Protein AF-A0A1G3CXK4-F1 (afdb_monomer)

Radius of gyration: 15.69 Å; Cα contacts (8 Å, |Δi|>4): 198; chains: 1; bounding box: 32×35×46 Å

Structure (mmCIF, N/CA/C/O backbone):
data_AF-A0A1G3CXK4-F1
#
_entry.id   AF-A0A1G3CXK4-F1
#
loop_
_atom_site.group_PDB
_atom_site.id
_atom_site.type_symbol
_atom_site.label_atom_id
_atom_site.label_alt_id
_atom_site.label_comp_id
_atom_site.label_asym_id
_atom_site.label_entity_id
_atom_site.label_seq_id
_atom_site.pdbx_PDB_ins_code
_atom_site.Cartn_x
_atom_site.Cartn_y
_atom_site.Cartn_z
_atom_site.occupancy
_atom_site.B_iso_or_equiv
_atom_site.auth_seq_id
_atom_site.auth_comp_id
_atom_site.auth_asym_id
_atom_site.auth_atom_id
_atom_site.pdbx_PDB_model_num
ATOM 1 N N . THR A 1 1 ? -5.270 -0.607 19.532 1.00 63.19 1 THR A N 1
ATOM 2 C CA . THR A 1 1 ? -6.299 -0.766 20.591 1.00 63.19 1 THR A CA 1
ATOM 3 C C . THR A 1 1 ? -6.217 -2.092 21.342 1.00 63.19 1 THR A C 1
ATOM 5 O O . THR A 1 1 ? -6.409 -2.072 22.551 1.00 63.19 1 THR A O 1
ATOM 8 N N . LYS A 1 2 ? -5.899 -3.224 20.681 1.00 74.50 2 LYS A N 1
ATOM 9 C CA . LYS A 1 2 ? -5.919 -4.578 21.281 1.00 74.50 2 LYS A CA 1
ATOM 10 C C . LYS A 1 2 ? -5.263 -4.699 22.663 1.00 74.50 2 LYS A C 1
ATOM 12 O O . LYS A 1 2 ? -5.885 -5.261 23.550 1.00 74.50 2 LYS A O 1
ATOM 17 N N . LEU A 1 3 ? -4.047 -4.187 22.866 1.00 85.94 3 LEU A N 1
ATOM 18 C CA . LEU A 1 3 ? -3.330 -4.374 24.138 1.00 85.94 3 LEU A CA 1
ATOM 19 C C . LEU A 1 3 ? -3.900 -3.528 25.286 1.00 85.94 3 LEU A C 1
ATOM 21 O O . LEU A 1 3 ? -4.073 -4.044 26.385 1.00 85.94 3 LEU A O 1
ATOM 25 N N . ILE A 1 4 ? -4.225 -2.258 25.025 1.00 92.44 4 ILE A N 1
ATOM 26 C CA . ILE A 1 4 ? -4.731 -1.329 26.048 1.00 92.44 4 ILE A CA 1
ATOM 27 C C . ILE 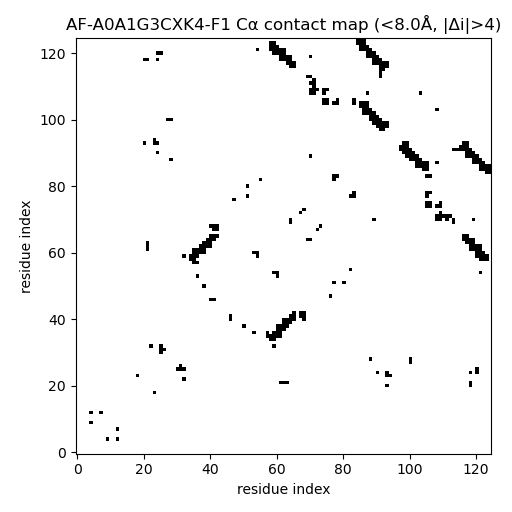A 1 4 ? -6.120 -1.762 26.517 1.00 92.44 4 ILE A C 1
ATOM 29 O O . ILE A 1 4 ? -6.320 -1.979 27.706 1.00 92.44 4 ILE A O 1
ATOM 33 N N . VAL A 1 5 ? -7.049 -1.980 25.581 1.00 95.12 5 VAL A N 1
ATOM 34 C CA . VAL A 1 5 ? -8.422 -2.393 25.912 1.00 95.12 5 VAL A CA 1
ATOM 35 C C . VAL A 1 5 ? -8.435 -3.758 26.602 1.00 95.12 5 VAL A C 1
ATOM 37 O O . VAL A 1 5 ? -9.171 -3.945 27.564 1.00 95.12 5 VAL A O 1
ATOM 40 N N . LYS A 1 6 ? -7.583 -4.701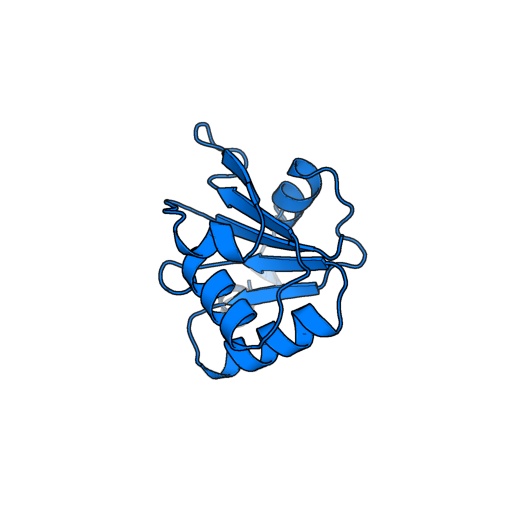 26.170 1.00 94.25 6 LYS A N 1
ATOM 41 C CA . LYS A 1 6 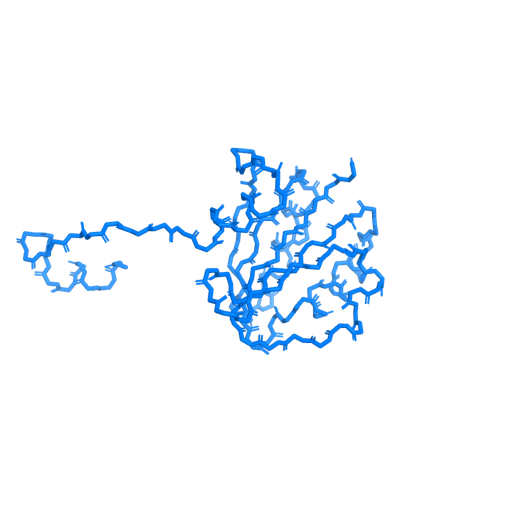? -7.464 -6.018 26.818 1.00 94.25 6 LYS A CA 1
ATOM 42 C C . LYS A 1 6 ? -6.945 -5.921 28.255 1.00 94.25 6 LYS A C 1
ATOM 44 O O . LYS A 1 6 ? -7.337 -6.735 29.080 1.00 94.25 6 LYS A O 1
ATOM 49 N N . LYS A 1 7 ? -6.045 -4.975 28.543 1.00 95.56 7 LYS A N 1
ATOM 50 C CA . LYS A 1 7 ? -5.440 -4.820 29.872 1.00 95.56 7 LYS A CA 1
ATOM 51 C C . LYS A 1 7 ? -6.320 -4.021 30.833 1.00 95.56 7 LYS A C 1
ATOM 53 O O . LYS A 1 7 ? -6.324 -4.330 32.016 1.00 95.56 7 LYS A O 1
ATOM 58 N N . LEU A 1 8 ? -7.011 -2.995 30.337 1.00 95.62 8 LEU A N 1
ATOM 59 C CA . LEU A 1 8 ? -7.766 -2.055 31.168 1.00 95.62 8 LEU A CA 1
ATOM 60 C C . LEU A 1 8 ? -9.265 -2.354 31.245 1.00 95.62 8 LEU A C 1
ATOM 62 O O . LEU A 1 8 ? -9.890 -1.858 32.164 1.00 95.62 8 LEU A O 1
ATOM 66 N N . GLY A 1 9 ? -9.834 -3.138 30.323 1.00 96.00 9 GLY A N 1
ATOM 67 C CA . GLY A 1 9 ? -11.285 -3.316 30.201 1.00 96.00 9 GLY A CA 1
ATOM 68 C C . GLY A 1 9 ? -11.912 -2.301 29.237 1.00 96.00 9 GLY A C 1
ATOM 69 O O . GLY A 1 9 ? -11.445 -1.167 29.091 1.00 96.00 9 GLY A O 1
ATOM 70 N N . ARG A 1 10 ? -12.962 -2.717 28.518 1.00 94.38 10 ARG A N 1
ATOM 71 C CA . ARG A 1 10 ? -13.639 -1.881 27.505 1.00 94.38 10 ARG A CA 1
ATOM 72 C C . ARG A 1 10 ? -14.393 -0.715 28.141 1.00 94.38 10 ARG A C 1
ATOM 74 O O . ARG A 1 10 ? -14.487 0.345 27.527 1.00 94.38 10 ARG A O 1
ATOM 81 N N . GLU A 1 11 ? -14.918 -0.926 29.335 1.00 96.56 11 GLU A N 1
ATOM 82 C CA . GLU A 1 11 ? -15.670 0.010 30.160 1.00 96.56 11 GLU A CA 1
ATOM 83 C C . GLU A 1 11 ? -14.819 1.189 30.656 1.00 96.56 11 GLU A C 1
ATOM 85 O O . GLU A 1 11 ? -15.345 2.279 30.854 1.00 96.56 11 GLU A O 1
ATOM 90 N N . PHE A 1 12 ? -13.499 1.008 30.755 1.00 96.81 12 PHE A N 1
ATOM 91 C CA . PHE A 1 12 ? -12.546 2.052 31.151 1.00 96.81 12 PHE A CA 1
ATOM 92 C C . PHE A 1 12 ? -11.895 2.770 29.958 1.00 96.81 12 PHE A C 1
ATOM 94 O O . PHE A 1 12 ? -11.001 3.595 30.138 1.00 96.81 12 PHE A O 1
ATOM 101 N N . CYS A 1 13 ? -12.306 2.451 28.727 1.00 96.50 13 CYS A N 1
ATOM 102 C CA . CYS A 1 13 ? -11.710 2.995 27.510 1.00 96.50 13 CYS A CA 1
ATOM 103 C C . CYS A 1 13 ? -12.756 3.710 26.647 1.00 96.50 13 CYS A C 1
ATOM 105 O O . CYS A 1 13 ? -13.715 3.090 26.188 1.00 96.50 13 CYS A O 1
ATOM 107 N N . THR A 1 14 ? -12.506 4.971 26.298 1.00 96.06 14 THR A N 1
ATOM 108 C CA . THR A 1 14 ? -13.209 5.656 25.201 1.00 96.06 14 THR A CA 1
ATOM 109 C C . THR A 1 14 ? -12.355 5.575 23.941 1.00 96.06 14 THR A C 1
ATOM 111 O O . THR A 1 14 ? -11.200 5.993 23.944 1.00 96.06 14 THR A O 1
ATOM 114 N N . ILE A 1 15 ? -12.900 5.010 22.861 1.00 93.69 15 ILE A N 1
ATOM 115 C CA . ILE A 1 15 ? -12.200 4.895 21.576 1.00 93.69 15 ILE A CA 1
ATOM 116 C C . ILE A 1 15 ? -12.669 6.023 20.666 1.00 93.69 15 ILE A C 1
ATOM 118 O O . ILE A 1 15 ? -13.834 6.054 20.279 1.00 93.69 15 ILE A O 1
ATOM 122 N N . ILE A 1 16 ? -11.752 6.921 20.320 1.00 94.88 16 ILE A N 1
ATOM 123 C CA . ILE A 1 16 ? -11.990 7.998 19.360 1.00 94.88 16 ILE A CA 1
ATOM 124 C C . ILE A 1 16 ? -11.396 7.540 18.022 1.00 94.88 16 ILE A C 1
ATOM 126 O O . ILE A 1 16 ? -10.183 7.319 17.956 1.00 94.88 16 ILE A O 1
ATOM 130 N N . PRO A 1 17 ? -12.214 7.305 16.981 1.00 93.81 17 PRO A N 1
ATOM 131 C CA . PRO A 1 17 ? -11.698 6.922 15.675 1.00 93.81 17 PRO A CA 1
ATOM 132 C C . PRO A 1 17 ? -10.970 8.099 15.017 1.00 93.81 17 PRO A C 1
ATOM 134 O O . PRO A 1 17 ? -11.293 9.260 15.259 1.00 93.81 17 PRO A O 1
ATOM 137 N N . GLY A 1 18 ? -10.004 7.781 14.160 1.00 91.12 18 GLY A N 1
ATOM 138 C CA . GLY A 1 18 ? -9.324 8.740 13.294 1.00 91.12 18 GLY A CA 1
ATOM 139 C C . GLY A 1 18 ? -9.368 8.274 11.843 1.00 91.12 18 GLY A C 1
ATOM 140 O O . GLY A 1 18 ? -9.657 7.105 11.574 1.00 91.12 18 GLY A O 1
ATOM 141 N N . ILE A 1 19 ? -9.074 9.187 10.920 1.00 92.69 19 ILE A N 1
ATOM 142 C CA . ILE A 1 19 ? -8.931 8.858 9.500 1.00 92.69 19 ILE A CA 1
ATOM 143 C C . ILE A 1 19 ? -7.630 8.067 9.320 1.00 92.69 19 ILE A C 1
ATOM 145 O O . ILE A 1 19 ? -6.574 8.462 9.813 1.00 92.69 19 ILE A O 1
ATOM 149 N N . SER A 1 20 ? -7.711 6.929 8.637 1.00 91.94 20 SER A N 1
ATOM 150 C CA . SER A 1 20 ? -6.556 6.084 8.341 1.00 91.94 20 SER A CA 1
ATOM 151 C C . SER A 1 20 ? -5.660 6.726 7.282 1.00 91.94 20 SER A C 1
ATOM 153 O O . SER A 1 20 ? -6.149 7.271 6.294 1.00 91.94 20 SER A O 1
ATOM 155 N N . SER A 1 21 ? -4.342 6.575 7.415 1.00 93.94 21 SER A N 1
ATOM 156 C CA . SER A 1 21 ? -3.397 6.969 6.362 1.00 93.94 21 SER A CA 1
ATOM 157 C C . SER A 1 21 ? -3.652 6.227 5.047 1.00 93.94 21 SER A C 1
ATOM 159 O O . SER A 1 21 ? -3.460 6.798 3.983 1.00 93.94 21 SER A O 1
ATOM 161 N N . ILE A 1 22 ? -4.158 4.989 5.097 1.00 94.88 22 ILE A N 1
ATOM 162 C CA . ILE A 1 22 ? -4.583 4.256 3.896 1.00 94.88 22 ILE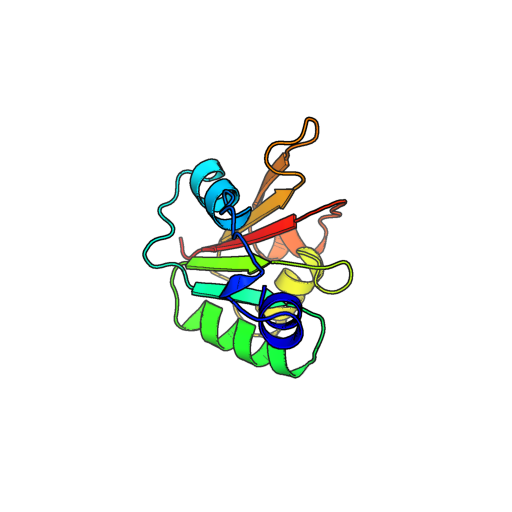 A CA 1
ATOM 163 C C . ILE A 1 22 ? -5.759 4.967 3.218 1.00 94.88 22 ILE A C 1
ATOM 165 O O . ILE A 1 22 ? -5.759 5.099 2.000 1.00 94.88 22 ILE A O 1
ATOM 169 N N . GLN A 1 23 ? -6.742 5.452 3.986 1.00 95.31 23 GLN A N 1
ATOM 170 C CA . GLN A 1 23 ? -7.877 6.193 3.417 1.00 95.31 23 GLN A CA 1
ATOM 171 C C . GLN A 1 23 ? -7.395 7.451 2.701 1.00 95.31 23 GLN A C 1
ATOM 173 O O . GLN A 1 23 ? -7.803 7.702 1.571 1.00 95.31 23 GLN A O 1
ATOM 178 N N . PHE A 1 24 ? -6.488 8.198 3.337 1.00 95.88 24 PHE A N 1
ATOM 179 C CA . PHE A 1 24 ? -5.851 9.354 2.714 1.00 95.88 24 PHE A CA 1
ATOM 180 C C . PHE A 1 24 ? -5.085 8.980 1.444 1.00 95.88 24 PHE A C 1
ATOM 182 O O . PHE A 1 24 ? -5.248 9.658 0.440 1.00 95.88 24 PHE A O 1
ATOM 189 N N . ALA A 1 25 ? -4.301 7.899 1.458 1.00 97.25 25 ALA A N 1
ATOM 190 C CA . ALA A 1 25 ? -3.503 7.479 0.308 1.00 97.25 25 ALA A CA 1
ATOM 191 C C . ALA A 1 25 ? -4.374 7.172 -0.919 1.00 97.25 25 ALA A C 1
ATOM 193 O O . ALA A 1 25 ? -4.105 7.676 -2.003 1.00 97.25 25 ALA A O 1
ATOM 194 N N . PHE A 1 26 ? -5.445 6.390 -0.743 1.00 97.62 26 PHE A N 1
ATOM 195 C CA . PHE A 1 26 ? -6.372 6.067 -1.831 1.00 97.62 26 PHE A CA 1
ATOM 196 C C . PHE A 1 26 ? -7.105 7.311 -2.348 1.00 97.62 26 PHE A C 1
ATOM 198 O O . PHE A 1 26 ? -7.175 7.520 -3.557 1.00 97.62 26 PHE A O 1
ATOM 205 N N . ALA A 1 27 ? -7.564 8.183 -1.445 1.00 96.94 27 ALA A N 1
ATOM 206 C CA . ALA A 1 27 ? -8.174 9.452 -1.831 1.00 96.94 27 ALA A CA 1
ATOM 207 C C . ALA A 1 27 ? -7.198 10.359 -2.605 1.00 96.94 27 ALA A C 1
ATOM 209 O O . ALA A 1 27 ? -7.590 10.959 -3.603 1.00 96.94 27 ALA A O 1
ATOM 210 N N . ALA A 1 28 ? -5.931 10.427 -2.184 1.00 96.44 28 ALA A N 1
ATOM 211 C CA . ALA A 1 28 ? -4.901 11.258 -2.806 1.00 96.44 28 ALA A CA 1
ATOM 212 C C . ALA A 1 28 ? -4.555 10.816 -4.236 1.00 96.44 28 ALA A C 1
ATOM 214 O O . ALA A 1 28 ? -4.247 11.660 -5.072 1.00 96.44 28 ALA A O 1
ATOM 215 N N . ILE A 1 29 ? -4.642 9.514 -4.534 1.00 96.75 29 ILE A N 1
ATOM 216 C CA . ILE A 1 29 ? -4.431 8.984 -5.893 1.00 96.75 29 ILE A CA 1
ATOM 217 C C . ILE A 1 29 ? -5.726 8.922 -6.723 1.00 96.75 29 ILE A C 1
ATOM 219 O O . ILE A 1 29 ? -5.710 8.418 -7.841 1.00 96.75 29 ILE A O 1
ATOM 223 N N . GLY A 1 30 ? -6.852 9.410 -6.187 1.00 96.44 30 GLY A N 1
ATOM 224 C CA . GLY A 1 30 ? -8.141 9.417 -6.884 1.00 96.44 30 GLY A CA 1
ATOM 225 C C . GLY A 1 30 ? -8.791 8.037 -7.037 1.00 96.44 30 GLY A C 1
ATOM 226 O O . GLY A 1 30 ? -9.593 7.842 -7.947 1.00 96.44 30 GLY A O 1
ATOM 227 N N . GLU A 1 31 ? -8.471 7.082 -6.162 1.00 96.56 31 GLU A N 1
ATOM 228 C CA . GLU A 1 31 ? -8.954 5.700 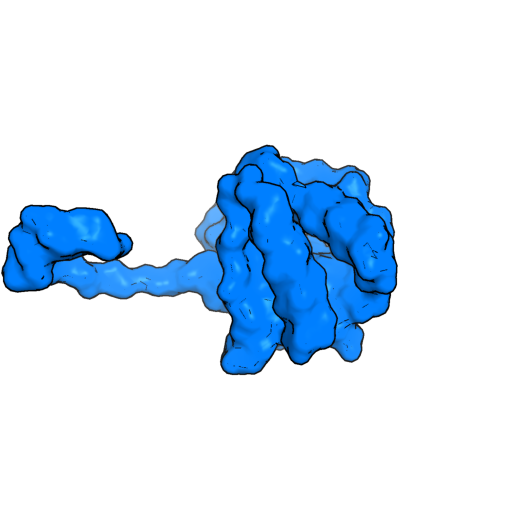-6.241 1.00 96.56 31 GLU A CA 1
ATOM 229 C C . GLU A 1 31 ? -9.907 5.345 -5.099 1.00 96.56 31 GLU A C 1
ATOM 231 O O . GLU A 1 31 ? -9.685 5.696 -3.939 1.00 96.56 31 GLU A O 1
ATOM 236 N N . SER A 1 32 ? -10.940 4.552 -5.405 1.00 95.38 32 SER A N 1
ATOM 237 C CA . SER A 1 32 ? -11.705 3.883 -4.347 1.00 95.38 32 SER A CA 1
ATOM 238 C C . SER A 1 32 ? -10.853 2.792 -3.696 1.00 95.38 32 SER A C 1
ATOM 240 O O . SER A 1 32 ? -10.113 2.065 -4.360 1.00 95.38 32 SER A O 1
ATOM 242 N N . TRP A 1 33 ? -10.990 2.651 -2.385 1.00 95.31 33 TRP A N 1
ATOM 243 C CA . TRP A 1 33 ? -10.340 1.617 -1.584 1.00 95.31 33 TRP A CA 1
ATOM 244 C C . TRP A 1 33 ? -11.222 0.380 -1.325 1.00 95.31 33 TRP A C 1
ATOM 246 O O . TRP A 1 33 ? -10.765 -0.553 -0.669 1.00 95.31 33 TRP A O 1
ATOM 256 N N . ASP A 1 34 ? -12.466 0.356 -1.817 1.00 94.06 34 ASP A N 1
ATOM 257 C CA . ASP A 1 34 ? -13.491 -0.619 -1.397 1.00 94.06 34 ASP A CA 1
ATOM 258 C C . ASP A 1 34 ? -13.130 -2.081 -1.719 1.00 94.06 34 ASP A C 1
ATOM 260 O O . ASP A 1 34 ? -13.457 -2.994 -0.962 1.00 94.06 34 ASP A O 1
ATOM 264 N N . ASP A 1 35 ? -12.431 -2.308 -2.830 1.00 93.56 35 ASP A N 1
ATOM 265 C CA . ASP A 1 35 ? -11.939 -3.608 -3.304 1.00 93.56 35 ASP A CA 1
ATOM 266 C C . ASP A 1 35 ? -10.430 -3.804 -3.059 1.00 93.56 35 ASP A C 1
ATOM 268 O O . ASP A 1 35 ? -9.825 -4.760 -3.559 1.00 93.56 35 ASP A O 1
ATOM 272 N N . ALA A 1 36 ? -9.797 -2.906 -2.299 1.00 96.19 36 ALA A N 1
ATOM 273 C CA . ALA A 1 36 ? -8.378 -2.994 -1.997 1.00 96.19 36 ALA A CA 1
ATOM 274 C C . ALA A 1 36 ? -8.086 -4.004 -0.876 1.00 96.19 36 ALA A C 1
ATOM 276 O O . ALA A 1 36 ? -8.771 -4.082 0.144 1.00 96.19 36 ALA A O 1
ATOM 277 N N . CYS A 1 37 ? -7.000 -4.758 -1.036 1.00 96.44 37 CYS A N 1
ATOM 278 C CA . CYS A 1 37 ? -6.427 -5.560 0.039 1.00 96.44 37 CYS A CA 1
ATOM 279 C C . CYS A 1 37 ? -5.485 -4.695 0.881 1.00 96.44 37 CYS A C 1
ATOM 281 O O . CYS A 1 37 ? -4.600 -4.041 0.333 1.00 96.44 37 CYS A O 1
ATOM 283 N N . PHE A 1 38 ? -5.622 -4.712 2.207 1.00 93.38 38 PHE A N 1
ATOM 284 C CA . PHE A 1 38 ? -4.724 -3.974 3.098 1.00 93.38 38 PHE A CA 1
ATOM 285 C C . PHE A 1 38 ? -3.776 -4.914 3.824 1.00 93.38 38 PHE A C 1
ATOM 287 O O . PHE A 1 38 ? -4.205 -5.859 4.490 1.00 93.38 38 PHE A O 1
ATOM 294 N N . ILE A 1 39 ? -2.482 -4.620 3.740 1.00 91.25 39 ILE A N 1
ATOM 295 C CA . ILE A 1 39 ? -1.447 -5.338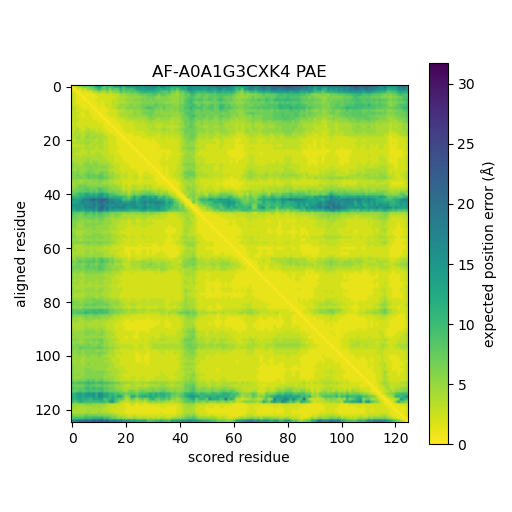 4.477 1.00 91.25 39 ILE A CA 1
ATOM 296 C C . ILE A 1 39 ? -0.520 -4.377 5.209 1.00 91.25 39 ILE A C 1
ATOM 298 O O . ILE A 1 39 ? -0.355 -3.216 4.843 1.00 91.25 39 ILE A O 1
ATOM 302 N N . SER A 1 40 ? 0.110 -4.898 6.252 1.00 84.62 40 SER A N 1
ATOM 303 C CA . SER A 1 40 ? 1.179 -4.218 6.969 1.00 84.62 40 SER A CA 1
ATOM 304 C C . SER A 1 40 ? 2.415 -5.099 6.907 1.00 84.62 40 SER A C 1
ATOM 306 O O . SER A 1 40 ? 2.338 -6.272 7.283 1.00 84.62 40 SER A O 1
ATOM 308 N N . LEU A 1 41 ? 3.523 -4.557 6.407 1.00 81.00 41 LEU A N 1
ATOM 309 C CA . LEU A 1 41 ? 4.807 -5.249 6.372 1.00 81.00 41 LEU A CA 1
ATOM 310 C C . LEU A 1 41 ? 5.638 -4.769 7.562 1.00 81.00 41 LEU A C 1
ATOM 312 O O . LEU A 1 41 ? 5.978 -3.594 7.663 1.00 81.00 41 LEU A O 1
ATOM 316 N N . HIS A 1 42 ? 5.937 -5.688 8.476 1.00 70.50 42 HIS A N 1
ATOM 317 C CA . HIS A 1 42 ? 6.716 -5.458 9.693 1.00 70.50 42 HIS A CA 1
ATOM 318 C C . HIS A 1 42 ? 8.047 -6.228 9.686 1.00 70.50 42 HIS A C 1
ATOM 320 O O . HIS A 1 42 ? 8.646 -6.478 10.735 1.00 70.50 42 HIS A O 1
ATOM 326 N N . GLY A 1 43 ? 8.521 -6.616 8.498 1.00 59.16 43 GLY A N 1
ATOM 327 C CA . GLY A 1 43 ? 9.884 -7.097 8.273 1.00 59.16 43 GLY A CA 1
ATOM 328 C C . GLY A 1 43 ? 10.118 -8.544 8.687 1.00 59.16 43 GLY A C 1
ATOM 329 O O . GLY A 1 43 ? 11.230 -8.882 9.089 1.00 59.16 43 GLY A O 1
ATOM 330 N N . ARG A 1 44 ? 9.087 -9.394 8.611 1.00 69.38 44 ARG A N 1
ATOM 331 C CA . ARG A 1 44 ? 9.223 -10.850 8.781 1.00 69.38 44 ARG A CA 1
ATOM 332 C C . ARG A 1 44 ? 9.210 -11.531 7.413 1.00 69.38 44 ARG A C 1
ATOM 334 O O . ARG A 1 44 ? 8.336 -11.236 6.608 1.00 69.38 44 ARG A O 1
ATOM 341 N N . ASP A 1 45 ? 10.102 -12.492 7.170 1.00 65.62 45 ASP A N 1
ATOM 342 C CA . ASP A 1 45 ? 10.253 -13.137 5.847 1.00 65.62 45 ASP A CA 1
ATOM 343 C C . ASP A 1 45 ? 8.961 -13.774 5.311 1.00 65.62 45 ASP A C 1
ATOM 345 O O . ASP A 1 45 ? 8.666 -13.703 4.117 1.00 65.62 45 ASP A O 1
ATOM 349 N N . ALA A 1 46 ? 8.137 -14.337 6.201 1.00 63.03 46 ALA A N 1
ATOM 350 C CA . ALA A 1 46 ? 6.835 -14.906 5.848 1.00 63.03 46 ALA A CA 1
ATOM 351 C C . ALA A 1 46 ? 5.864 -13.878 5.224 1.00 63.03 46 ALA A C 1
ATOM 353 O O . ALA A 1 46 ? 4.929 -14.254 4.518 1.00 63.03 46 ALA A O 1
ATOM 354 N N . GLU A 1 47 ? 6.078 -12.582 5.456 1.00 77.88 47 GLU A N 1
ATOM 355 C CA . GLU A 1 47 ? 5.216 -11.512 4.955 1.00 77.88 47 GLU A CA 1
ATOM 356 C C . GLU A 1 47 ? 5.438 -11.242 3.460 1.00 77.88 47 GLU A C 1
ATOM 358 O O . GLU A 1 47 ? 4.500 -10.822 2.784 1.00 77.88 47 GLU A O 1
ATOM 363 N N . TYR A 1 48 ? 6.610 -11.568 2.896 1.00 85.81 48 TYR A N 1
ATOM 364 C CA . TYR A 1 48 ? 6.856 -11.394 1.459 1.00 85.81 48 TYR A CA 1
ATOM 365 C C . TYR A 1 48 ? 6.110 -12.419 0.606 1.00 85.81 48 TYR A C 1
ATOM 367 O O . TYR A 1 48 ? 5.575 -12.069 -0.444 1.00 85.81 48 TYR A O 1
ATOM 375 N N . ALA A 1 49 ? 5.995 -13.668 1.062 1.00 88.44 49 ALA A N 1
ATOM 376 C CA . ALA A 1 49 ? 5.169 -14.662 0.375 1.00 88.44 49 ALA A CA 1
ATOM 377 C C . ALA A 1 49 ? 3.692 -14.225 0.339 1.00 88.44 49 ALA A C 1
ATOM 379 O O . ALA A 1 49 ? 3.029 -14.326 -0.696 1.00 88.44 49 ALA A O 1
ATOM 380 N N . GLN A 1 50 ? 3.196 -13.669 1.450 1.00 90.69 50 GLN A N 1
ATOM 381 C CA . GLN A 1 50 ? 1.841 -13.128 1.529 1.00 90.69 50 GLN A CA 1
ATOM 382 C C . GLN A 1 50 ? 1.664 -11.878 0.656 1.00 90.69 50 GLN A C 1
ATOM 384 O O . GLN A 1 50 ? 0.639 -11.752 -0.011 1.00 90.69 50 GLN A O 1
ATOM 389 N N . LEU A 1 51 ? 2.660 -10.986 0.610 1.00 92.81 51 LEU A N 1
ATOM 390 C CA . LEU A 1 51 ? 2.685 -9.843 -0.305 1.00 92.81 51 LEU A CA 1
ATOM 391 C C . LEU A 1 51 ? 2.526 -10.308 -1.758 1.00 92.81 51 LEU A C 1
ATOM 393 O O . LEU A 1 51 ? 1.645 -9.809 -2.454 1.00 92.81 51 LEU A O 1
ATOM 397 N N . MET A 1 52 ? 3.324 -11.286 -2.205 1.00 94.25 52 MET A N 1
ATOM 398 C CA . MET A 1 52 ? 3.229 -11.822 -3.571 1.00 94.25 52 MET A CA 1
ATOM 399 C C . MET A 1 52 ? 1.837 -12.354 -3.869 1.00 94.25 52 MET A C 1
ATOM 401 O O . MET A 1 52 ? 1.266 -12.044 -4.915 1.00 94.25 52 MET A O 1
ATOM 405 N N . LYS A 1 53 ? 1.299 -13.160 -2.950 1.00 94.75 53 LYS A N 1
ATOM 406 C CA . LYS A 1 53 ? -0.036 -13.734 -3.079 1.00 94.75 53 LYS A CA 1
ATOM 407 C C . LYS A 1 53 ? -1.085 -12.631 -3.232 1.00 94.75 53 LYS A C 1
ATOM 409 O O . LYS A 1 53 ? -1.818 -12.626 -4.215 1.00 94.75 53 LYS A O 1
ATOM 414 N N . ASN A 1 54 ? -1.088 -11.658 -2.323 1.00 95.81 54 ASN A N 1
ATOM 415 C CA . ASN A 1 54 ? -2.080 -10.588 -2.322 1.00 95.81 54 ASN A CA 1
ATOM 416 C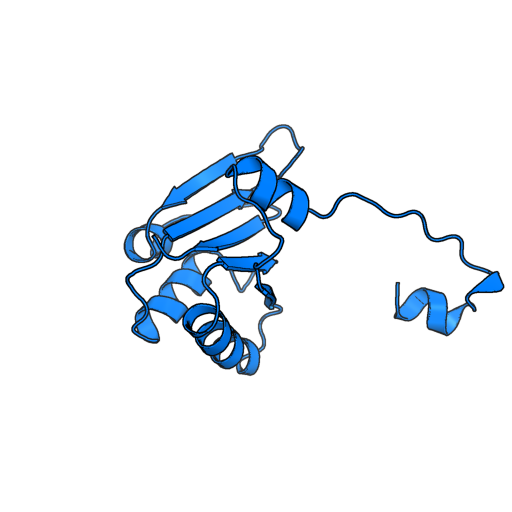 C . ASN A 1 54 ? -1.976 -9.707 -3.562 1.00 95.81 54 ASN A C 1
ATOM 418 O O . ASN A 1 54 ? -2.995 -9.382 -4.162 1.00 95.81 54 ASN A O 1
ATOM 422 N N . VAL A 1 55 ? -0.761 -9.355 -3.992 1.00 96.75 55 VAL A N 1
ATOM 423 C CA . VAL A 1 55 ? -0.595 -8.582 -5.224 1.00 96.75 55 VAL A CA 1
ATOM 424 C C . VAL A 1 55 ? -1.112 -9.376 -6.418 1.00 96.75 55 VAL A C 1
ATOM 426 O O . VAL A 1 55 ? -1.788 -8.798 -7.256 1.00 96.75 55 VAL A O 1
ATOM 429 N N . ARG A 1 56 ? -0.900 -10.693 -6.513 1.00 95.81 56 ARG A N 1
ATOM 430 C CA . ARG A 1 56 ? -1.461 -11.494 -7.620 1.00 95.81 56 ARG A CA 1
ATOM 431 C C . ARG A 1 56 ? -2.989 -11.560 -7.597 1.00 95.81 56 ARG A C 1
ATOM 433 O O . ARG A 1 56 ? -3.607 -11.356 -8.642 1.00 95.81 56 ARG A O 1
ATOM 440 N N . GLU A 1 57 ? -3.567 -11.830 -6.432 1.00 96.12 57 GLU A N 1
ATOM 441 C CA . GLU A 1 57 ? -5.005 -12.070 -6.259 1.00 96.12 57 GLU A CA 1
ATOM 442 C C . GLU A 1 57 ? -5.838 -10.785 -6.351 1.00 96.12 57 GLU A C 1
ATOM 444 O O . GLU A 1 57 ? -6.947 -10.815 -6.878 1.00 96.12 57 GLU A O 1
ATOM 449 N N . HIS A 1 58 ? -5.295 -9.646 -5.915 1.00 97.06 58 HIS A N 1
ATOM 450 C CA . HIS A 1 58 ? -6.029 -8.385 -5.845 1.00 97.06 58 HIS A CA 1
ATOM 451 C C . HIS A 1 58 ? -5.578 -7.377 -6.905 1.00 97.06 58 HIS A C 1
ATOM 453 O O . HIS A 1 58 ? -4.407 -7.304 -7.292 1.00 97.06 58 HIS A O 1
ATOM 459 N N . SER A 1 59 ? -6.526 -6.569 -7.381 1.00 96.25 59 SER A N 1
ATOM 460 C CA . SER A 1 59 ? -6.240 -5.481 -8.321 1.00 96.25 59 SER A CA 1
ATOM 461 C C . SER A 1 59 ? -5.579 -4.289 -7.636 1.00 96.25 59 SER A C 1
ATOM 463 O O . SER A 1 59 ? -4.743 -3.64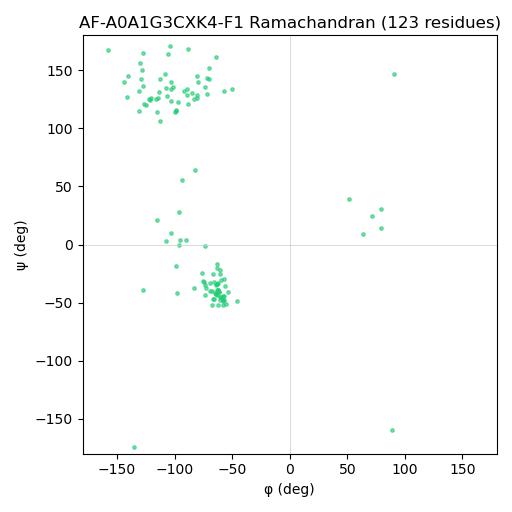3 -8.258 1.00 96.25 59 SER A O 1
ATOM 465 N N . LYS A 1 60 ? -5.893 -4.045 -6.356 1.00 97.88 60 LYS A N 1
ATOM 466 C CA . LYS A 1 60 ? -5.324 -2.971 -5.534 1.00 97.88 60 LYS A CA 1
ATOM 467 C C . LYS A 1 60 ? -4.864 -3.521 -4.189 1.00 97.88 60 LYS A C 1
ATOM 469 O O . LYS A 1 60 ? -5.602 -4.251 -3.527 1.00 97.88 60 LYS A O 1
ATOM 474 N N . VAL A 1 61 ? -3.651 -3.169 -3.780 1.00 97.81 61 VAL A N 1
ATOM 475 C CA . VAL A 1 61 ? -3.089 -3.540 -2.479 1.00 97.81 61 VAL A CA 1
ATOM 476 C C . VAL A 1 61 ? -2.513 -2.300 -1.812 1.00 97.81 61 VAL A C 1
ATOM 478 O O . VAL A 1 61 ? -1.551 -1.730 -2.316 1.00 97.81 61 VAL A O 1
ATOM 481 N N . GLY A 1 62 ? -3.091 -1.892 -0.684 1.00 97.25 62 GLY A N 1
ATOM 482 C CA . GLY A 1 62 ? -2.550 -0.848 0.184 1.00 97.25 62 GLY A CA 1
ATOM 483 C C . GLY A 1 62 ? -1.613 -1.448 1.228 1.00 97.25 62 GLY A C 1
ATOM 484 O O . GLY A 1 62 ? -1.972 -2.396 1.928 1.00 97.25 62 GLY A O 1
ATOM 485 N N . ILE A 1 63 ? -0.412 -0.898 1.337 1.00 95.56 63 ILE A N 1
ATOM 486 C CA . ILE A 1 63 ? 0.680 -1.424 2.147 1.00 95.56 63 ILE A CA 1
ATOM 487 C C . ILE A 1 63 ? 1.146 -0.333 3.104 1.00 95.56 63 ILE A C 1
ATOM 489 O O . ILE A 1 63 ? 1.609 0.727 2.682 1.00 95.56 63 ILE A O 1
ATOM 493 N N . LEU A 1 64 ? 1.063 -0.614 4.402 1.00 92.50 64 LEU A N 1
ATOM 494 C CA . LEU A 1 64 ? 1.768 0.163 5.417 1.00 92.50 64 LEU A CA 1
ATOM 495 C C . LEU A 1 64 ? 3.201 -0.351 5.519 1.00 92.50 64 LEU A C 1
ATOM 497 O O . LEU A 1 64 ? 3.423 -1.551 5.710 1.00 92.50 64 LEU A O 1
ATOM 501 N N . THR A 1 65 ? 4.157 0.559 5.365 1.00 89.88 65 THR A N 1
ATOM 502 C CA . THR A 1 65 ? 5.582 0.232 5.337 1.00 89.88 65 THR A CA 1
ATOM 503 C C . THR A 1 65 ? 6.272 0.610 6.644 1.00 89.88 65 THR A C 1
ATOM 505 O O . THR A 1 65 ? 5.726 1.315 7.492 1.00 89.88 65 THR A O 1
ATOM 508 N N . ASP A 1 66 ? 7.522 0.183 6.786 1.00 86.31 66 ASP A N 1
ATOM 509 C CA . ASP A 1 66 ? 8.415 0.611 7.856 1.00 86.31 66 ASP A CA 1
ATOM 510 C C . ASP A 1 66 ? 9.813 0.939 7.299 1.00 86.31 66 ASP A C 1
ATOM 512 O O . ASP A 1 66 ? 10.045 0.929 6.090 1.00 86.31 66 ASP A O 1
ATOM 516 N N . HIS A 1 67 ? 10.759 1.230 8.192 1.00 84.50 67 HIS A N 1
ATOM 517 C CA . HIS A 1 67 ? 12.139 1.569 7.838 1.00 84.50 67 HIS A CA 1
ATOM 518 C C . HIS A 1 67 ? 12.910 0.434 7.137 1.00 84.50 67 HIS A C 1
ATOM 520 O O . HIS A 1 67 ? 13.957 0.693 6.548 1.00 84.50 67 HIS A O 1
ATOM 526 N N . LYS A 1 68 ? 12.434 -0.818 7.204 1.00 86.50 68 LYS A N 1
ATOM 527 C CA . LYS A 1 68 ? 13.052 -1.973 6.533 1.00 86.50 68 LYS A CA 1
ATOM 528 C C . LYS A 1 68 ? 12.360 -2.291 5.212 1.00 86.50 68 LYS A C 1
ATOM 530 O O . LYS A 1 68 ? 13.027 -2.587 4.227 1.00 86.50 68 LYS A O 1
ATOM 535 N N . ASN A 1 69 ? 11.033 -2.223 5.185 1.00 89.12 69 ASN A N 1
ATOM 536 C CA . ASN A 1 69 ? 10.184 -2.544 4.041 1.00 89.12 69 ASN A CA 1
ATOM 537 C C . ASN A 1 69 ? 9.879 -1.284 3.231 1.00 89.12 69 ASN A C 1
ATOM 539 O O . ASN A 1 69 ? 8.719 -0.938 3.021 1.00 89.12 69 ASN A O 1
ATOM 543 N N . THR A 1 70 ? 10.923 -0.578 2.799 1.00 92.81 70 THR A N 1
ATOM 544 C CA . THR A 1 70 ? 10.767 0.646 2.004 1.00 92.81 70 THR A CA 1
ATOM 545 C C . THR A 1 70 ? 10.116 0.345 0.646 1.00 92.81 70 THR A C 1
ATOM 547 O O . THR A 1 70 ? 10.170 -0.801 0.183 1.00 92.81 70 THR A O 1
ATOM 550 N N . PRO A 1 71 ? 9.555 1.348 -0.055 1.00 95.12 71 PRO A N 1
ATOM 551 C CA . PRO A 1 71 ? 8.985 1.146 -1.390 1.00 95.12 71 PRO A CA 1
ATOM 552 C C . PRO A 1 71 ? 9.964 0.488 -2.363 1.00 95.12 71 PRO A C 1
ATOM 554 O O . PRO A 1 71 ? 9.604 -0.451 -3.068 1.00 95.12 71 PRO A O 1
ATOM 557 N N . ALA A 1 72 ? 11.236 0.892 -2.317 1.00 95.75 72 ALA A N 1
ATOM 558 C CA . ALA A 1 72 ? 12.296 0.291 -3.115 1.00 95.75 72 ALA A CA 1
ATOM 559 C C . ALA A 1 72 ? 12.528 -1.196 -2.784 1.00 95.75 72 ALA A C 1
ATOM 561 O O . ALA A 1 72 ? 12.770 -2.002 -3.684 1.00 95.75 72 ALA A O 1
ATOM 562 N N . VAL A 1 73 ? 12.451 -1.588 -1.505 1.00 94.31 73 VAL A N 1
ATOM 563 C CA . VAL A 1 73 ? 12.535 -3.001 -1.096 1.00 94.31 73 VAL A CA 1
ATOM 564 C C . VAL A 1 73 ? 11.320 -3.774 -1.598 1.00 94.31 73 VAL A C 1
ATOM 566 O O . VAL A 1 73 ? 11.493 -4.833 -2.195 1.00 94.31 73 VAL A O 1
ATOM 569 N N . ILE A 1 74 ? 10.112 -3.236 -1.423 1.00 94.94 74 ILE A N 1
ATOM 570 C CA . ILE A 1 74 ? 8.865 -3.853 -1.898 1.00 94.94 74 ILE A CA 1
ATOM 571 C C . ILE A 1 74 ? 8.922 -4.069 -3.413 1.00 94.94 74 ILE A C 1
ATOM 573 O O . ILE A 1 74 ? 8.669 -5.177 -3.882 1.00 94.94 74 ILE A O 1
ATOM 577 N N . ALA A 1 75 ? 9.329 -3.051 -4.172 1.00 96.81 75 ALA A N 1
ATOM 578 C CA . ALA A 1 75 ? 9.487 -3.129 -5.618 1.00 96.81 75 ALA A CA 1
ATOM 579 C C . ALA A 1 75 ? 10.473 -4.231 -6.031 1.00 96.81 75 ALA A C 1
ATOM 581 O O . ALA A 1 75 ? 10.136 -5.084 -6.853 1.00 96.81 75 ALA A O 1
ATOM 582 N N . ARG A 1 76 ? 11.661 -4.284 -5.405 1.00 96.06 76 ARG A N 1
ATOM 583 C CA . ARG A 1 76 ? 12.654 -5.344 -5.655 1.00 96.06 76 ARG A CA 1
ATOM 584 C C . ARG A 1 76 ? 12.097 -6.735 -5.388 1.00 96.06 76 ARG A C 1
ATOM 586 O O . ARG A 1 76 ? 12.324 -7.636 -6.191 1.00 96.06 76 ARG A O 1
ATOM 593 N N . GLN A 1 77 ? 11.374 -6.908 -4.284 1.00 95.06 77 GLN A N 1
ATOM 594 C CA . GLN A 1 77 ? 10.757 -8.188 -3.958 1.00 95.06 77 GLN A CA 1
ATOM 595 C C . GLN A 1 77 ? 9.745 -8.574 -5.035 1.00 95.06 77 GLN A C 1
ATOM 597 O O . GLN A 1 77 ? 9.851 -9.661 -5.596 1.00 95.06 77 GLN A O 1
ATOM 602 N N . LEU A 1 78 ? 8.803 -7.689 -5.380 1.00 96.06 78 LEU A N 1
ATOM 603 C CA . LEU A 1 78 ? 7.771 -7.966 -6.389 1.00 96.06 78 LEU A CA 1
ATOM 604 C C . LEU A 1 78 ? 8.381 -8.350 -7.747 1.00 96.06 78 LEU A C 1
ATOM 606 O O . LEU A 1 78 ? 7.975 -9.354 -8.340 1.00 96.06 78 LEU A O 1
ATOM 610 N N . LEU A 1 79 ? 9.409 -7.620 -8.187 1.00 97.25 79 LEU A N 1
ATOM 611 C CA . LEU A 1 79 ? 10.148 -7.917 -9.415 1.00 97.25 79 LEU A CA 1
ATOM 612 C C . LEU A 1 79 ? 10.867 -9.270 -9.355 1.00 97.25 79 LEU A C 1
ATOM 614 O O . LEU A 1 79 ? 10.796 -10.037 -10.316 1.00 97.25 79 LEU A O 1
ATOM 618 N N . ALA A 1 80 ? 11.520 -9.593 -8.233 1.00 95.69 80 ALA A N 1
ATOM 619 C CA . ALA A 1 80 ? 12.152 -10.897 -8.018 1.00 95.69 80 ALA A CA 1
ATOM 620 C C . ALA A 1 80 ? 11.121 -12.040 -8.028 1.00 95.69 80 ALA A C 1
ATOM 622 O O . ALA A 1 80 ? 11.399 -13.128 -8.528 1.00 95.69 80 ALA A O 1
ATOM 623 N N . GLY A 1 81 ? 9.901 -11.771 -7.557 1.00 94.81 81 GLY A N 1
ATOM 624 C CA . GLY A 1 81 ? 8.746 -12.658 -7.680 1.00 94.81 81 GLY A CA 1
ATOM 625 C C . GLY A 1 81 ? 8.150 -12.727 -9.091 1.00 94.81 81 GLY A C 1
ATOM 626 O O . GLY A 1 81 ? 7.181 -13.452 -9.304 1.00 94.81 81 GLY A O 1
ATOM 627 N N . GLY A 1 82 ? 8.681 -11.991 -10.069 1.00 96.56 82 GLY A N 1
ATOM 628 C CA . GLY A 1 82 ? 8.204 -11.984 -11.452 1.00 96.56 82 GLY A CA 1
ATOM 629 C C . GLY A 1 82 ? 6.951 -11.138 -11.695 1.00 96.56 82 GLY A C 1
ATOM 630 O O . GLY A 1 82 ? 6.327 -11.289 -12.742 1.00 96.56 82 GLY A O 1
ATOM 631 N N . ILE A 1 83 ? 6.569 -10.269 -10.758 1.00 96.69 83 ILE A N 1
ATOM 632 C CA . ILE A 1 83 ? 5.476 -9.305 -10.931 1.00 96.69 83 ILE A CA 1
ATOM 633 C C . ILE A 1 83 ? 6.067 -8.034 -11.542 1.00 96.69 83 ILE A C 1
ATOM 635 O O . ILE A 1 83 ? 6.972 -7.441 -10.960 1.00 96.69 83 ILE A O 1
ATOM 639 N N . ARG A 1 84 ? 5.576 -7.635 -12.720 1.00 94.44 84 ARG A N 1
ATOM 640 C CA . ARG A 1 84 ? 6.069 -6.460 -13.465 1.00 94.44 84 ARG A CA 1
ATOM 641 C C . ARG A 1 84 ? 4.951 -5.499 -13.853 1.00 94.44 84 ARG A C 1
ATOM 643 O O . ARG A 1 84 ? 5.130 -4.298 -13.714 1.00 94.44 84 ARG A O 1
ATOM 650 N N . ASP A 1 85 ? 3.801 -6.041 -14.244 1.00 93.38 85 ASP A N 1
ATOM 651 C CA . ASP A 1 85 ? 2.668 -5.279 -14.784 1.00 93.38 85 ASP A CA 1
ATOM 652 C C . ASP A 1 85 ? 1.816 -4.678 -13.653 1.00 93.38 85 ASP A C 1
ATOM 654 O O . ASP A 1 85 ? 0.691 -5.111 -13.380 1.00 93.38 85 ASP A O 1
ATOM 658 N N . ARG A 1 86 ? 2.424 -3.767 -12.886 1.00 96.94 86 ARG A N 1
ATOM 659 C CA . ARG A 1 86 ? 1.793 -3.038 -11.784 1.00 96.94 86 ARG A CA 1
ATOM 660 C C . ARG A 1 86 ? 2.311 -1.613 -11.702 1.00 96.94 86 ARG A C 1
ATOM 662 O O . ARG A 1 86 ? 3.521 -1.390 -11.737 1.00 96.94 86 ARG A O 1
ATOM 669 N N . GLN A 1 87 ? 1.392 -0.697 -11.434 1.00 97.75 87 GLN A N 1
ATOM 670 C CA . GLN A 1 87 ? 1.705 0.632 -10.935 1.00 97.75 87 GLN A CA 1
ATOM 671 C C . GLN A 1 87 ? 1.958 0.595 -9.431 1.00 97.75 87 GLN A C 1
ATOM 673 O O . GLN A 1 87 ? 1.327 -0.163 -8.683 1.00 97.75 87 GLN A O 1
ATOM 678 N N . MET A 1 88 ? 2.881 1.441 -8.994 1.00 98.06 88 MET A N 1
ATOM 679 C CA . MET A 1 88 ? 3.173 1.713 -7.600 1.00 98.06 88 MET A CA 1
ATOM 680 C C . MET A 1 88 ? 2.951 3.198 -7.326 1.00 98.06 88 MET A C 1
ATOM 682 O O . MET A 1 88 ? 3.564 4.058 -7.952 1.00 98.06 88 MET A O 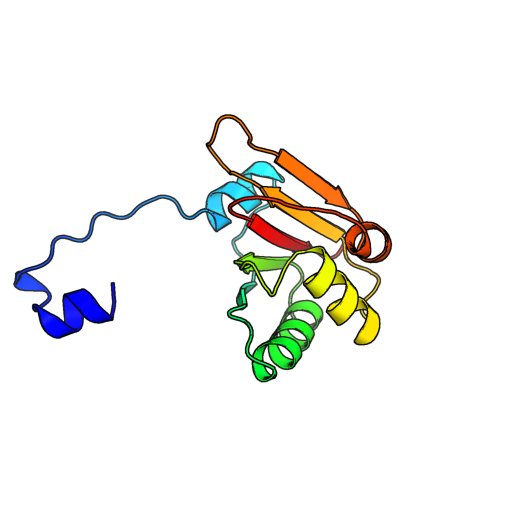1
ATOM 686 N N . PHE A 1 89 ? 2.126 3.486 -6.328 1.00 98.19 89 PHE A N 1
ATOM 687 C CA . PHE A 1 89 ? 2.017 4.811 -5.737 1.00 98.19 89 PHE A CA 1
ATOM 688 C C . PHE A 1 89 ? 2.746 4.818 -4.402 1.00 98.19 89 PHE A C 1
ATOM 690 O O . PHE A 1 89 ? 2.581 3.906 -3.588 1.00 98.19 89 PHE A O 1
ATOM 697 N N . ILE A 1 90 ? 3.555 5.846 -4.185 1.00 97.56 90 ILE A N 1
ATOM 698 C CA . ILE A 1 90 ? 4.297 6.086 -2.953 1.00 97.56 90 ILE A CA 1
ATOM 699 C C . ILE A 1 90 ? 3.756 7.377 -2.354 1.00 97.56 90 ILE A C 1
ATOM 701 O O . ILE A 1 90 ? 3.903 8.447 -2.942 1.00 97.56 90 ILE A O 1
ATOM 705 N N . CYS A 1 91 ? 3.116 7.262 -1.197 1.00 97.25 91 CYS A N 1
ATOM 706 C CA . CYS A 1 91 ? 2.473 8.368 -0.505 1.00 97.25 91 CYS A CA 1
ATOM 707 C C . CYS A 1 91 ? 3.225 8.652 0.797 1.00 97.25 91 CYS A C 1
ATOM 709 O O . CYS A 1 91 ? 3.130 7.878 1.752 1.00 97.25 91 CYS A O 1
ATOM 711 N N . GLU A 1 92 ? 3.981 9.743 0.829 1.00 95.81 92 GLU A N 1
ATOM 712 C CA . GLU A 1 92 ? 4.808 10.166 1.957 1.00 95.81 92 GLU A CA 1
ATOM 713 C C . GLU A 1 92 ? 4.138 11.312 2.712 1.00 95.81 92 GLU A C 1
ATOM 715 O O . GLU A 1 92 ? 3.583 12.222 2.099 1.00 95.81 92 GLU A O 1
ATOM 720 N N . ASN A 1 93 ? 4.225 11.280 4.045 1.00 94.81 93 ASN A N 1
ATOM 721 C CA . ASN A 1 93 ? 3.834 12.384 4.929 1.00 94.81 93 ASN A CA 1
ATOM 722 C C . ASN A 1 93 ? 2.418 12.928 4.658 1.00 94.81 93 ASN A C 1
ATOM 724 O O . ASN A 1 93 ? 2.184 14.132 4.721 1.00 94.81 93 ASN A O 1
ATOM 728 N N . LEU A 1 94 ? 1.472 12.030 4.368 1.00 94.19 94 LEU A N 1
ATOM 729 C CA . LEU A 1 94 ? 0.076 12.372 4.090 1.00 94.19 94 LEU A CA 1
ATOM 730 C C . LEU A 1 94 ? -0.507 13.297 5.162 1.00 94.19 94 LEU A C 1
ATOM 732 O O . LEU A 1 94 ? -0.371 13.020 6.357 1.00 94.19 94 LEU A O 1
ATOM 736 N N . SER A 1 95 ? -1.201 14.350 4.731 1.00 93.19 95 SER A N 1
ATOM 737 C CA . SER A 1 95 ? -1.778 15.433 5.543 1.00 93.19 95 SER A CA 1
ATOM 738 C C . SER A 1 95 ? -0.779 16.318 6.308 1.00 93.19 95 SER A C 1
ATOM 740 O O . SER A 1 95 ? -1.193 17.143 7.126 1.00 93.19 95 SER A O 1
ATOM 742 N N . LEU A 1 96 ? 0.525 16.179 6.054 1.00 94.00 96 LEU A N 1
ATOM 743 C CA . LEU A 1 96 ? 1.581 17.018 6.629 1.00 94.00 96 LEU A CA 1
ATOM 744 C C . LEU A 1 96 ? 2.130 18.004 5.577 1.00 94.00 96 LEU A C 1
ATOM 746 O O . LEU A 1 96 ? 1.925 17.795 4.384 1.00 94.00 96 LEU A O 1
ATOM 750 N N . PRO A 1 97 ? 2.857 19.067 5.981 1.00 94.50 97 PRO A N 1
ATOM 751 C CA . PRO A 1 97 ? 3.389 20.060 5.038 1.00 94.50 97 PRO A CA 1
ATOM 752 C C . PRO A 1 97 ? 4.300 19.493 3.940 1.00 94.50 97 PRO A C 1
ATOM 754 O O . PRO A 1 97 ? 4.334 20.033 2.842 1.00 94.50 97 PRO A O 1
ATOM 757 N N . GLU A 1 98 ? 5.003 18.396 4.231 1.00 94.62 98 GLU A N 1
ATOM 758 C CA . GLU A 1 98 ? 5.922 17.715 3.308 1.00 94.62 98 GLU A CA 1
ATOM 759 C C . GLU A 1 98 ? 5.249 16.537 2.579 1.00 94.62 98 GLU A C 1
ATOM 761 O O . GLU A 1 98 ? 5.906 15.538 2.268 1.00 94.62 98 GLU A O 1
ATOM 766 N N . GLU A 1 99 ? 3.925 16.601 2.388 1.00 95.38 99 GLU A N 1
ATOM 767 C CA . GLU A 1 99 ? 3.172 15.581 1.657 1.00 95.38 99 GLU A CA 1
ATOM 768 C C . GLU A 1 99 ? 3.726 15.419 0.239 1.00 95.38 99 GLU A C 1
ATOM 770 O O . GLU A 1 99 ? 3.925 16.385 -0.502 1.00 95.38 99 GLU A O 1
ATOM 775 N N . ARG A 1 100 ? 3.950 14.165 -0.154 1.00 95.44 100 ARG A N 1
ATOM 776 C CA . ARG A 1 100 ? 4.429 13.826 -1.489 1.00 95.44 100 ARG A CA 1
ATOM 777 C C . ARG A 1 100 ? 3.757 12.560 -1.985 1.00 95.44 100 ARG A C 1
ATOM 779 O O . ARG A 1 100 ? 3.814 11.521 -1.334 1.00 95.44 100 ARG A O 1
ATOM 786 N N . ILE A 1 101 ? 3.172 12.646 -3.175 1.00 97.12 101 ILE A N 1
ATOM 787 C CA . ILE A 1 101 ? 2.588 11.511 -3.888 1.00 97.12 101 ILE A CA 1
ATOM 788 C C . ILE A 1 101 ? 3.396 11.283 -5.158 1.00 97.12 101 ILE A C 1
ATOM 790 O O . ILE A 1 101 ? 3.596 12.206 -5.947 1.00 97.12 101 ILE A O 1
ATOM 794 N N . LEU A 1 102 ? 3.878 10.060 -5.345 1.00 97.06 102 LEU A N 1
ATOM 795 C CA . LEU A 1 102 ? 4.635 9.669 -6.524 1.00 97.06 102 LEU A CA 1
ATOM 796 C C . LEU A 1 102 ? 4.019 8.430 -7.159 1.00 97.06 102 LEU A C 1
ATOM 798 O O . LEU A 1 102 ? 3.951 7.379 -6.528 1.00 97.06 102 LEU A O 1
ATOM 802 N N . GLU A 1 103 ? 3.624 8.563 -8.418 1.00 97.69 103 GLU A N 1
ATOM 803 C CA . GLU A 1 103 ? 3.232 7.462 -9.291 1.00 97.69 103 GLU A CA 1
ATOM 804 C C . GLU A 1 103 ? 4.452 6.969 -10.074 1.00 97.69 103 GLU A C 1
ATOM 806 O O . GLU A 1 103 ? 5.235 7.760 -10.606 1.00 97.69 103 GLU A O 1
ATOM 811 N N . THR A 1 104 ? 4.655 5.656 -10.107 1.00 97.56 104 THR A N 1
ATOM 812 C CA . THR A 1 104 ? 5.803 5.041 -10.769 1.00 97.56 104 THR A CA 1
ATOM 813 C C . THR A 1 104 ? 5.524 3.577 -11.116 1.00 97.56 104 THR A C 1
ATOM 815 O O . THR A 1 104 ? 4.567 2.978 -10.626 1.00 97.56 104 THR A O 1
ATOM 818 N N . ASP A 1 105 ? 6.370 2.975 -11.947 1.00 97.12 105 ASP A N 1
ATOM 819 C CA . ASP A 1 105 ? 6.381 1.527 -12.142 1.00 97.12 105 ASP A CA 1
ATOM 820 C C . ASP A 1 105 ? 7.306 0.837 -11.122 1.00 97.12 105 ASP A C 1
ATOM 822 O O . ASP A 1 105 ? 8.109 1.463 -10.419 1.00 97.12 105 ASP A O 1
ATOM 826 N N . LEU A 1 106 ? 7.211 -0.492 -11.031 1.00 97.44 106 LEU A N 1
ATOM 827 C CA . LEU A 1 106 ? 8.050 -1.256 -10.105 1.00 97.44 106 LEU A CA 1
ATOM 828 C C . LEU A 1 106 ? 9.548 -1.148 -10.432 1.00 97.44 106 LEU A C 1
ATOM 830 O O . LEU A 1 106 ? 10.372 -1.173 -9.520 1.00 97.44 106 LEU A O 1
ATOM 834 N N . ALA A 1 107 ? 9.920 -1.049 -11.710 1.00 97.19 107 ALA A N 1
ATOM 835 C CA . ALA A 1 107 ? 11.321 -1.029 -12.132 1.00 97.19 107 ALA A CA 1
ATOM 836 C C . ALA A 1 107 ? 12.025 0.267 -11.713 1.00 97.19 107 ALA A C 1
ATOM 838 O O . ALA A 1 107 ? 13.158 0.237 -11.238 1.00 97.19 107 ALA A O 1
ATOM 839 N N . SER A 1 108 ? 11.334 1.390 -11.833 1.00 97.06 108 SER A N 1
ATOM 840 C CA . SER A 1 108 ? 11.782 2.723 -11.452 1.00 97.06 108 SER A CA 1
ATOM 841 C C . SER A 1 108 ? 11.791 2.882 -9.932 1.00 97.06 108 SER A C 1
ATOM 843 O O . SER A 1 108 ? 12.715 3.480 -9.372 1.00 97.06 108 SER A O 1
ATOM 845 N N . ALA A 1 109 ? 10.830 2.256 -9.243 1.00 96.81 109 ALA A N 1
ATOM 846 C CA . ALA A 1 109 ? 10.709 2.319 -7.792 1.00 96.81 109 ALA A CA 1
ATOM 847 C C . ALA A 1 109 ? 11.919 1.776 -7.018 1.00 96.81 109 ALA A C 1
ATOM 849 O O . ALA A 1 109 ? 12.175 2.214 -5.895 1.00 96.81 109 ALA A O 1
ATOM 850 N N . VAL A 1 110 ? 12.709 0.865 -7.599 1.00 96.62 110 VAL A N 1
ATOM 851 C CA . VAL A 1 110 ? 13.857 0.247 -6.907 1.00 96.62 110 VAL A CA 1
ATOM 852 C C . VAL A 1 110 ? 14.954 1.242 -6.511 1.00 96.62 110 VAL A C 1
ATOM 854 O O . VAL A 1 110 ? 15.752 0.925 -5.627 1.00 96.62 110 VAL A O 1
ATOM 857 N N . ASN A 1 111 ? 14.990 2.418 -7.147 1.00 94.06 111 ASN A N 1
ATOM 858 C CA . ASN A 1 111 ? 16.000 3.460 -6.934 1.00 94.06 111 ASN A CA 1
ATOM 859 C C . ASN A 1 111 ? 15.458 4.681 -6.176 1.00 94.06 111 ASN A C 1
ATOM 861 O O . ASN A 1 111 ? 16.176 5.664 -5.994 1.00 94.06 111 ASN A O 1
ATOM 865 N N . ILE A 1 112 ? 14.194 4.646 -5.747 1.00 93.75 112 ILE A N 1
ATOM 866 C CA . ILE A 1 112 ? 13.571 5.770 -5.054 1.00 93.75 112 ILE A CA 1
ATOM 867 C C . ILE A 1 112 ? 13.993 5.760 -3.589 1.00 93.75 112 ILE A C 1
ATOM 869 O O . ILE A 1 112 ? 13.795 4.782 -2.867 1.00 93.75 112 ILE A O 1
ATOM 873 N N . ASN A 1 113 ? 14.530 6.894 -3.146 1.00 91.19 113 ASN A N 1
ATOM 874 C CA . ASN A 1 113 ? 14.741 7.169 -1.735 1.00 91.19 113 ASN A CA 1
ATOM 875 C C . ASN A 1 113 ? 13.494 7.835 -1.162 1.00 91.19 113 ASN A C 1
ATOM 877 O O . ASN A 1 113 ? 12.954 8.774 -1.749 1.00 91.19 113 ASN A O 1
ATOM 881 N N . THR A 1 114 ? 13.072 7.345 -0.006 1.00 89.06 114 THR A N 1
ATOM 882 C CA . THR A 1 114 ? 11.904 7.839 0.721 1.00 89.06 114 THR A CA 1
ATOM 883 C C . THR A 1 114 ? 12.278 8.146 2.155 1.00 89.06 114 THR A C 1
ATOM 885 O O . THR A 1 114 ? 13.153 7.483 2.721 1.00 89.06 114 THR A O 1
ATOM 888 N N . ASN A 1 115 ? 11.595 9.112 2.755 1.00 82.25 115 ASN A N 1
ATOM 889 C CA . ASN A 1 115 ? 11.783 9.469 4.151 1.00 82.25 115 ASN A CA 1
ATOM 890 C C . ASN A 1 115 ? 10.438 9.779 4.817 1.00 82.25 115 ASN A C 1
ATOM 892 O O . ASN A 1 115 ? 9.550 10.373 4.214 1.00 82.25 115 ASN A O 1
ATOM 896 N N . GLY A 1 116 ? 10.314 9.425 6.093 1.00 79.31 116 GLY A N 1
ATOM 897 C CA . GLY A 1 116 ? 9.094 9.651 6.863 1.00 79.31 116 GLY A CA 1
ATOM 898 C C . GLY A 1 116 ? 8.081 8.511 6.769 1.00 79.31 116 GLY A C 1
ATOM 899 O O . GLY A 1 116 ? 8.424 7.355 6.508 1.00 79.31 116 GLY A O 1
ATOM 900 N N . ALA A 1 117 ? 6.826 8.832 7.083 1.00 78.69 117 ALA A N 1
ATOM 901 C CA . ALA A 1 117 ? 5.739 7.861 7.100 1.00 78.69 117 ALA A CA 1
ATOM 902 C C . ALA A 1 117 ? 5.227 7.630 5.679 1.00 78.69 117 ALA A C 1
ATOM 904 O O . ALA A 1 117 ? 4.899 8.586 4.978 1.00 78.69 117 ALA A O 1
ATOM 905 N N . ILE A 1 118 ? 5.148 6.364 5.275 1.00 85.69 118 ILE A N 1
ATOM 906 C CA . ILE A 1 118 ? 4.882 5.980 3.892 1.00 85.69 118 ILE A CA 1
ATOM 907 C C . ILE A 1 118 ? 3.703 5.001 3.836 1.00 85.69 118 ILE A C 1
ATOM 909 O O . ILE A 1 118 ? 3.617 4.046 4.615 1.00 85.69 118 ILE A O 1
ATOM 913 N N . VAL A 1 119 ? 2.808 5.235 2.878 1.00 95.56 119 VAL A N 1
ATOM 914 C CA . VAL A 1 119 ? 1.841 4.251 2.382 1.00 95.56 119 VAL A CA 1
ATOM 915 C C . VAL A 1 119 ? 2.207 3.929 0.939 1.00 95.56 119 VAL A C 1
ATOM 917 O O . VAL A 1 119 ? 2.421 4.834 0.137 1.00 95.56 119 VAL A O 1
ATOM 920 N N . VAL A 1 120 ? 2.277 2.644 0.604 1.00 97.06 120 VAL A N 1
ATOM 921 C CA . VAL A 1 120 ? 2.467 2.180 -0.775 1.00 97.06 120 VAL A CA 1
ATOM 922 C C . VAL A 1 120 ? 1.163 1.592 -1.287 1.00 97.06 120 VAL A C 1
ATOM 924 O O . VAL A 1 120 ? 0.543 0.789 -0.595 1.00 97.06 120 VAL A O 1
ATOM 927 N N . ILE A 1 121 ? 0.759 1.939 -2.504 1.00 98.19 121 ILE A N 1
ATOM 928 C CA . ILE A 1 121 ? -0.364 1.291 -3.188 1.00 98.19 121 ILE A CA 1
ATOM 929 C C . ILE A 1 121 ? 0.167 0.595 -4.435 1.00 98.19 121 ILE A C 1
ATOM 931 O O . ILE A 1 121 ? 0.804 1.224 -5.273 1.00 98.19 121 ILE A O 1
ATOM 935 N N . ILE A 1 122 ? -0.099 -0.704 -4.559 1.00 98.06 122 ILE A N 1
ATOM 936 C CA . ILE A 1 122 ? 0.177 -1.486 -5.769 1.00 98.06 122 ILE A CA 1
ATOM 937 C C . ILE A 1 122 ? -1.135 -1.700 -6.509 1.00 98.06 122 ILE A C 1
ATOM 939 O O . ILE A 1 122 ? -2.071 -2.266 -5.941 1.00 98.06 122 ILE A O 1
ATOM 943 N N . LYS A 1 123 ? -1.197 -1.291 -7.773 1.00 96.88 123 LYS A N 1
ATOM 944 C CA . LYS A 1 123 ? -2.412 -1.318 -8.590 1.00 96.88 123 LYS A CA 1
ATOM 945 C C . LYS A 1 123 ? -2.146 -2.003 -9.943 1.00 96.88 123 LYS A C 1
ATOM 947 O O . LYS A 1 123 ? -1.048 -1.894 -10.482 1.00 96.88 123 LYS A O 1
ATOM 952 N N . LYS A 1 124 ? -3.108 -2.784 -10.455 1.00 93.38 124 LYS A N 1
ATOM 953 C CA . LYS A 1 124 ? -3.137 -3.203 -11.875 1.00 93.38 124 LYS A CA 1
ATOM 954 C C . LYS A 1 124 ? -3.539 -2.001 -12.723 1.00 93.38 124 LYS A C 1
ATOM 956 O O . LYS A 1 124 ? -4.487 -1.326 -12.326 1.00 93.38 124 LYS A O 1
ATOM 961 N N . ASP A 1 125 ? -2.852 -1.786 -13.842 1.00 70.88 125 ASP A N 1
ATOM 962 C CA . ASP A 1 125 ? -3.321 -0.860 -14.883 1.00 70.88 125 ASP A CA 1
ATOM 963 C C . ASP A 1 125 ? -4.797 -1.112 -15.239 1.00 70.88 125 ASP A C 1
ATOM 965 O O . ASP A 1 125 ? -5.199 -2.304 -15.302 1.00 70.88 125 ASP A O 1
#

Nearest PDB structures (foldseek):
  2zvb-assembly1_A  TM=8.018E-01  e=2.089E-05  Thermus thermophilus HB8
  6pr4-assembly1_A  TM=6.877E-01  e=5.132E-05  Salmonella enterica subsp. enterica serovar Typhimurium
  2ybq-assembly1_A-2  TM=7.346E-01  e=4.267E-04  Pseudomonas aeruginosa PAO1
  1pjq-assembly1_B  TM=6.918E-01  e=2.246E-04  Salmonella enterica subsp. enterica serovar Typhimurium
  6pr1-assembly1_A  TM=6.778E-01  e=2.106E-04  Salmonella enterica subsp. enterica serovar Typhimurium

Solvent-accessible surface area (backbone atoms only — not comparable to full-atom values): 7381 Å² total; per-residue (Å²): 110,73,68,61,40,70,73,63,37,66,91,76,52,87,88,79,89,76,88,50,69,65,58,52,47,30,56,74,72,75,41,85,59,90,78,42,45,79,48,73,51,86,77,52,78,74,51,54,61,50,50,54,51,48,54,71,78,35,59,28,32,40,34,42,49,43,96,76,44,34,68,22,49,50,23,48,49,40,46,76,71,70,52,65,86,35,39,34,35,42,33,24,33,78,97,45,99,74,49,41,78,44,82,43,43,37,80,65,32,49,78,53,86,83,75,82,57,46,40,36,37,42,31,54,125

pLDDT: mean 92.29, std 7.89, range [59.16, 98.19]

Sequence (125 aa):
TKLIVKKLGREFCTIIPGISSIQFAFAAIGESWDDACFISLHGRDAEYAQLMKNVREHSKVGILTDHKNTPAVIARQLLAGGIRDRQMFICENLSLPEERILETDLASAVNINTNGAIVVIIKKD

Mean predicted aligned error: 4.13 Å

Secondary structure (DSSP, 8-state):
-HHHHHHH-STT--------HHHHHHHHTT---TT-EEEE--S-THHHHHHHHHHHH-SEEEEE--SSS-HHHHHHHHHHTT--S-EEEEEESTTSTT-EEEEEEHHHHTT----SSEEEEEE--

Foldseek 3Di:
DVPVCVVPPPVPDDDDDDDDPLNLQCVVVVHDCPQEAEDEDPPDPVVLVVLLVRLVVGQKYKYWYDPVRDQLNNLVSCVVVVNFQKKKWKWAPRPHPPTDIDIDTSVVSNPDDDDHTIMMMIHHD